Protein AF-K0RUV1-F1 (afdb_monomer)

Foldseek 3Di:
DDDDDDDDPVPPDDDPDDDDDPPDDPPDDDDDDDPDDADPVVGRKDKDKADAQVHPGDDCCVVVRHIDMDMD

InterPro domains:
  IPR004304 Acetamidase/Formamidase [PF03069] (9-72)
  IPR004304 Acetamidase/Formamidase [PTHR31891] (11-72)

Structure (mmCIF, N/CA/C/O backbone):
data_AF-K0RUV1-F1
#
_entry.id   AF-K0RUV1-F1
#
loop_
_atom_site.group_PDB
_atom_site.id
_atom_site.type_symbol
_atom_site.label_atom_id
_atom_site.label_alt_id
_atom_site.label_comp_id
_atom_site.label_asym_id
_atom_site.label_entity_id
_atom_site.label_seq_id
_atom_site.pdbx_PDB_ins_code
_atom_site.Cartn_x
_atom_site.Cartn_y
_atom_site.Cartn_z
_atom_site.occupancy
_atom_site.B_iso_or_equiv
_atom_site.auth_seq_id
_atom_site.auth_comp_id
_atom_site.auth_asym_id
_atom_site.auth_atom_id
_atom_site.pdbx_PDB_model_num
ATOM 1 N N . MET A 1 1 ? 21.532 6.281 -8.446 1.00 39.59 1 MET A N 1
ATOM 2 C CA . MET A 1 1 ? 20.819 5.162 -7.787 1.00 39.59 1 MET A CA 1
ATOM 3 C C . MET A 1 1 ? 20.849 3.943 -8.699 1.00 39.59 1 MET A C 1
ATOM 5 O O . MET A 1 1 ? 20.067 3.850 -9.644 1.00 39.59 1 MET A O 1
ATOM 9 N N . PHE A 1 2 ? 21.856 3.106 -8.469 1.00 31.31 2 PHE A N 1
ATOM 10 C CA . PHE A 1 2 ? 22.224 1.942 -9.266 1.00 31.31 2 PHE A CA 1
ATOM 11 C C . PHE A 1 2 ? 21.254 0.789 -8.994 1.00 31.31 2 PHE A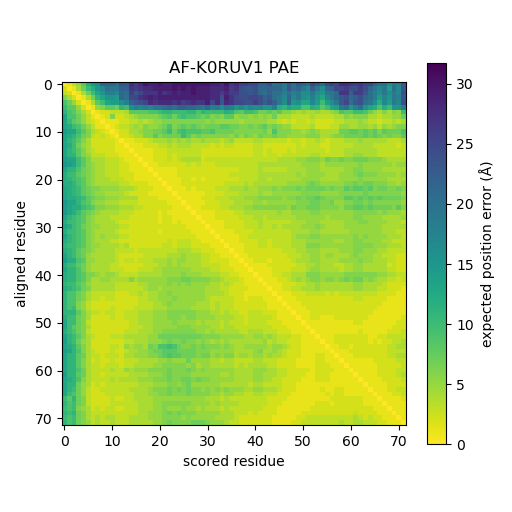 C 1
ATOM 13 O O . PHE A 1 2 ? 20.876 0.558 -7.850 1.00 31.31 2 PHE A O 1
ATOM 20 N N . VAL A 1 3 ? 20.825 0.086 -10.040 1.00 39.22 3 VAL A N 1
ATOM 21 C CA . VAL A 1 3 ? 20.140 -1.201 -9.892 1.00 39.22 3 VAL A CA 1
ATOM 22 C C . VAL A 1 3 ? 21.251 -2.238 -9.776 1.00 39.22 3 VAL A C 1
ATOM 24 O O . VAL A 1 3 ? 21.878 -2.582 -10.772 1.00 39.22 3 VAL A O 1
ATOM 27 N N . HIS A 1 4 ? 21.570 -2.655 -8.558 1.00 39.56 4 HIS A N 1
ATOM 28 C CA . HIS A 1 4 ? 22.381 -3.841 -8.318 1.00 39.56 4 HIS A CA 1
ATOM 29 C C . HIS A 1 4 ? 21.610 -4.748 -7.359 1.00 39.56 4 HIS A C 1
ATOM 31 O O . HIS A 1 4 ? 21.237 -4.314 -6.275 1.00 39.56 4 HIS A O 1
ATOM 37 N N . SER A 1 5 ? 21.403 -5.985 -7.818 1.00 52.66 5 SER A N 1
ATOM 38 C CA . SER A 1 5 ? 21.270 -7.209 -7.017 1.00 52.66 5 SER A CA 1
ATOM 39 C C . SER A 1 5 ? 20.016 -7.370 -6.141 1.00 52.66 5 SER A C 1
ATOM 41 O O . SER A 1 5 ? 19.903 -6.759 -5.091 1.00 52.66 5 SER A O 1
ATOM 43 N N . TYR A 1 6 ? 19.111 -8.256 -6.585 1.00 65.00 6 TYR A N 1
ATOM 44 C CA . TYR A 1 6 ? 18.054 -8.956 -5.827 1.00 65.00 6 TYR A CA 1
ATOM 45 C C . TYR A 1 6 ? 17.437 -8.223 -4.616 1.00 65.00 6 TYR A C 1
ATOM 47 O O . TYR A 1 6 ? 17.956 -8.270 -3.505 1.00 65.00 6 TYR A O 1
ATOM 55 N N . ILE A 1 7 ? 16.243 -7.648 -4.807 1.00 80.31 7 ILE A N 1
ATOM 56 C CA . ILE A 1 7 ? 15.364 -7.278 -3.685 1.00 80.31 7 ILE A CA 1
ATOM 57 C C . ILE A 1 7 ? 14.876 -8.569 -3.019 1.00 80.31 7 ILE A C 1
ATOM 59 O O . ILE A 1 7 ? 14.348 -9.452 -3.701 1.00 80.31 7 ILE A O 1
ATOM 63 N N . TRP A 1 8 ? 15.038 -8.669 -1.698 1.00 86.69 8 TRP A N 1
ATOM 64 C CA . TRP A 1 8 ? 14.493 -9.764 -0.899 1.00 86.69 8 TRP A CA 1
ATOM 65 C C . TRP A 1 8 ? 13.049 -9.443 -0.503 1.00 86.69 8 TRP A C 1
ATOM 67 O O . TRP A 1 8 ? 12.799 -8.535 0.283 1.00 86.69 8 TRP A O 1
ATOM 77 N N . LEU A 1 9 ? 12.086 -10.175 -1.066 1.00 89.56 9 LEU A N 1
ATOM 78 C CA . LEU A 1 9 ? 10.661 -9.841 -0.932 1.00 89.56 9 LEU A CA 1
ATOM 79 C C . LEU A 1 9 ? 10.120 -9.989 0.495 1.00 89.56 9 LEU A C 1
ATOM 81 O O . LEU A 1 9 ? 9.127 -9.362 0.844 1.00 89.56 9 LEU A O 1
ATOM 85 N N . ALA A 1 10 ? 10.765 -10.802 1.328 1.00 91.00 10 ALA A N 1
ATOM 86 C CA . ALA A 1 10 ? 10.269 -11.093 2.667 1.00 91.00 10 ALA A CA 1
ATOM 87 C C . ALA A 1 10 ? 10.573 -9.996 3.709 1.00 91.00 10 ALA A C 1
ATOM 89 O O . ALA A 1 10 ? 10.032 -10.057 4.807 1.00 91.00 10 ALA A O 1
ATOM 90 N N . CYS A 1 11 ? 11.389 -8.982 3.387 1.00 89.06 11 CYS A N 1
ATOM 91 C CA . CYS A 1 11 ? 11.567 -7.795 4.238 1.00 89.06 11 CYS A CA 1
ATOM 92 C C . CYS A 1 11 ? 10.742 -6.606 3.749 1.00 89.06 11 CYS A C 1
ATOM 94 O O . CYS A 1 11 ? 10.896 -5.500 4.264 1.00 89.06 11 CYS A O 1
ATOM 96 N N . CYS A 1 12 ? 9.933 -6.785 2.704 1.00 84.88 12 CYS A N 1
ATOM 97 C CA . CYS A 1 12 ? 9.086 -5.715 2.215 1.00 84.88 12 CYS A CA 1
ATOM 98 C C . CYS A 1 12 ? 7.989 -5.382 3.245 1.00 84.88 12 CYS A C 1
ATOM 100 O O . CYS A 1 12 ? 7.718 -6.148 4.163 1.00 84.88 12 CYS A O 1
ATOM 102 N N . GLN A 1 13 ? 7.369 -4.209 3.073 1.00 91.38 13 GLN A N 1
ATOM 103 C CA . GLN A 1 13 ? 6.315 -3.674 3.945 1.00 91.38 13 GLN A CA 1
ATOM 104 C C . GLN A 1 13 ? 6.778 -3.334 5.375 1.00 91.38 13 GLN A C 1
ATOM 106 O O . GLN A 1 13 ? 6.301 -3.890 6.362 1.00 91.38 13 GLN A O 1
ATOM 111 N N . TYR A 1 14 ? 7.661 -2.340 5.495 1.00 94.19 14 TYR A N 1
ATOM 112 C CA . TYR A 1 14 ? 7.912 -1.684 6.779 1.00 94.19 14 TYR A CA 1
ATOM 113 C C . TYR A 1 14 ? 6.691 -0.852 7.184 1.00 94.19 14 TYR A C 1
ATOM 115 O O . TYR A 1 14 ? 6.344 0.116 6.508 1.00 94.19 14 TYR A O 1
ATOM 123 N N . LEU A 1 15 ? 6.037 -1.241 8.278 1.00 96.38 15 LEU A N 1
ATOM 124 C CA . LEU A 1 15 ? 4.875 -0.546 8.828 1.00 96.38 15 LEU A CA 1
ATOM 125 C C . LEU A 1 15 ? 5.297 0.335 10.006 1.00 96.38 15 LEU A C 1
ATOM 127 O O . LEU A 1 15 ? 6.042 -0.105 10.880 1.00 96.38 15 LEU A O 1
ATOM 131 N N . SER A 1 16 ? 4.793 1.566 10.056 1.00 96.31 16 SER A N 1
ATOM 132 C CA . SER A 1 16 ? 4.926 2.428 11.233 1.00 96.31 16 SER A CA 1
ATOM 133 C C . SER A 1 16 ? 3.918 2.010 12.304 1.00 96.31 16 SER A C 1
ATOM 135 O O . SER A 1 16 ? 2.722 1.922 12.031 1.00 96.31 16 SER A O 1
ATOM 137 N N . GLY A 1 17 ? 4.399 1.761 13.522 1.00 96.50 17 GLY A N 1
ATOM 138 C CA . GLY A 1 17 ? 3.595 1.269 14.642 1.00 96.50 17 GLY A CA 1
ATOM 139 C C . GLY A 1 17 ? 4.250 0.073 15.346 1.00 96.50 17 GLY A C 1
ATOM 140 O O . GLY A 1 17 ? 5.445 -0.163 15.150 1.00 96.50 17 GLY A O 1
ATOM 141 N N . PRO A 1 18 ? 3.489 -0.689 16.155 1.00 96.88 18 PRO A N 1
ATOM 142 C CA . PRO A 1 18 ? 2.050 -0.546 16.416 1.00 96.88 18 PRO A CA 1
ATOM 143 C C . PRO A 1 18 ? 1.702 0.732 17.195 1.00 96.88 18 PRO A C 1
ATOM 145 O O . PRO A 1 18 ? 2.534 1.267 17.922 1.00 96.88 18 PRO A O 1
ATOM 148 N N . ILE A 1 19 ? 0.467 1.213 17.037 1.00 97.38 19 ILE A N 1
ATOM 149 C CA . ILE A 1 19 ? -0.083 2.341 17.804 1.00 97.38 19 ILE A CA 1
ATOM 150 C C . ILE A 1 19 ? -1.145 1.786 18.750 1.00 97.38 19 ILE A C 1
ATOM 152 O O . ILE A 1 19 ? -2.089 1.132 18.305 1.00 97.38 19 ILE A O 1
ATOM 156 N N . GLU A 1 20 ? -0.982 2.033 20.046 1.00 96.81 20 GLU A N 1
ATOM 157 C CA . GLU A 1 20 ? -1.965 1.658 21.060 1.00 96.81 20 GLU A CA 1
ATOM 158 C C . GLU A 1 20 ? -3.135 2.650 21.080 1.00 96.81 20 GLU A C 1
ATOM 160 O O . GLU A 1 20 ? -2.940 3.864 21.002 1.00 96.81 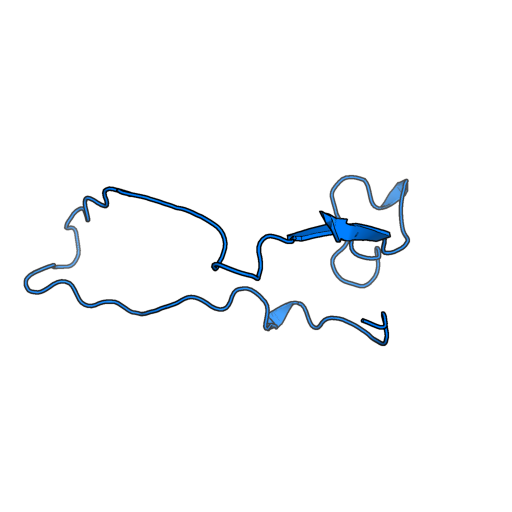20 GLU A O 1
ATOM 165 N N . VAL A 1 21 ? -4.353 2.120 21.205 1.00 97.69 21 VAL A N 1
ATOM 166 C CA . VAL A 1 21 ? -5.575 2.905 21.406 1.00 97.69 21 VAL A CA 1
ATOM 167 C C . VAL A 1 21 ? -6.122 2.562 22.785 1.00 97.69 21 VAL A C 1
ATOM 169 O O . VAL A 1 21 ? -6.655 1.470 22.992 1.00 97.69 21 VAL A O 1
ATOM 172 N N . GLU A 1 22 ? -5.959 3.484 23.734 1.00 98.00 22 GLU A N 1
ATOM 173 C CA . GLU A 1 22 ? -6.367 3.283 25.125 1.00 98.00 22 GLU A CA 1
ATOM 174 C C . GLU A 1 22 ? -7.853 2.897 25.217 1.00 98.00 22 GLU A C 1
ATOM 176 O O . GLU A 1 22 ? -8.728 3.541 24.638 1.00 98.00 22 GLU A O 1
ATOM 181 N N . GLY A 1 23 ? -8.137 1.820 25.951 1.00 97.31 23 GLY A N 1
ATOM 182 C CA . GLY A 1 23 ? -9.497 1.338 26.192 1.00 97.31 23 GLY A CA 1
ATOM 183 C C . GLY A 1 23 ? -10.100 0.469 25.084 1.00 97.31 23 GLY A C 1
ATOM 184 O O . GLY A 1 23 ? -11.156 -0.117 25.330 1.00 97.31 23 GLY A O 1
ATOM 185 N N . ALA A 1 24 ? -9.444 0.327 23.925 1.00 97.88 24 ALA A N 1
ATOM 186 C CA . ALA A 1 24 ? -9.879 -0.587 22.869 1.00 97.88 24 ALA A CA 1
ATOM 187 C C . ALA A 1 24 ? -9.768 -2.055 23.318 1.00 97.88 24 ALA A C 1
ATOM 189 O O . ALA A 1 24 ? -8.779 -2.467 23.932 1.00 97.88 24 ALA A O 1
ATOM 190 N N . LYS A 1 25 ? -10.784 -2.863 23.006 1.00 97.75 25 LYS A N 1
ATOM 191 C CA . LYS A 1 25 ? -10.874 -4.281 23.381 1.00 97.75 25 LYS A CA 1
ATOM 192 C C . LYS A 1 25 ? -11.116 -5.165 22.161 1.00 97.75 25 LYS A C 1
ATOM 194 O O . LYS A 1 25 ? -11.521 -4.717 21.091 1.00 97.75 25 LYS A O 1
ATOM 199 N N . ALA A 1 26 ? -10.877 -6.465 22.330 1.00 97.88 26 ALA A N 1
ATOM 200 C CA . ALA A 1 26 ? -11.189 -7.448 21.299 1.00 97.88 26 ALA A CA 1
ATOM 201 C C . ALA A 1 26 ? -12.690 -7.412 20.952 1.00 97.88 26 ALA A C 1
ATOM 203 O O . ALA A 1 26 ? -13.533 -7.563 21.834 1.00 97.88 26 ALA A O 1
ATOM 204 N N . GLY A 1 27 ? -13.002 -7.237 19.665 1.00 97.88 27 GLY A N 1
ATOM 205 C CA . GLY A 1 27 ? -14.373 -7.118 19.157 1.00 97.88 27 GLY A CA 1
ATOM 206 C C . GLY A 1 27 ? -14.832 -5.683 18.881 1.00 97.88 27 GLY A C 1
ATOM 207 O O . GLY A 1 27 ? -15.851 -5.513 18.213 1.00 97.88 27 GLY A O 1
ATOM 208 N N . ASP A 1 28 ? -14.085 -4.667 19.323 1.00 98.38 28 ASP A N 1
ATOM 209 C CA . ASP A 1 28 ? -14.384 -3.272 18.994 1.00 98.38 28 ASP A CA 1
ATOM 210 C C . ASP A 1 28 ? -14.071 -2.952 17.523 1.00 98.38 28 ASP A C 1
ATOM 212 O O . ASP A 1 28 ? -13.220 -3.575 16.882 1.00 98.38 28 ASP A O 1
ATOM 216 N N . LEU A 1 29 ? -14.742 -1.928 16.992 1.00 98.00 29 LEU A N 1
ATOM 217 C CA . LEU A 1 29 ? -14.427 -1.344 15.690 1.00 98.00 29 LEU A CA 1
ATOM 218 C C . LEU A 1 29 ? -13.520 -0.129 15.879 1.00 98.00 29 LEU A C 1
ATOM 220 O O . LEU A 1 29 ? -13.897 0.834 16.547 1.00 98.00 29 LEU A O 1
ATOM 224 N N . LEU A 1 30 ? -12.356 -0.133 15.229 1.00 97.56 30 LEU A N 1
ATOM 225 C CA . LEU A 1 30 ? -11.505 1.050 15.163 1.00 97.56 30 LEU A CA 1
ATOM 226 C C . LEU A 1 30 ? -11.949 1.941 13.997 1.00 97.56 30 LEU A C 1
ATOM 228 O O . LEU A 1 30 ? -11.726 1.615 12.831 1.00 97.56 30 LEU A O 1
ATOM 232 N N . LYS A 1 31 ? -12.567 3.084 14.304 1.00 97.19 31 LYS A N 1
ATOM 233 C CA . LYS A 1 31 ? -12.833 4.124 13.304 1.00 97.19 31 LYS A CA 1
ATOM 234 C C . LYS A 1 31 ? -11.543 4.906 13.050 1.00 97.19 31 LYS A C 1
ATOM 236 O O . LYS A 1 31 ? -11.099 5.649 13.919 1.00 97.19 31 LYS A O 1
ATOM 241 N N . VAL A 1 32 ? -10.982 4.771 11.852 1.00 97.69 32 VAL A N 1
ATOM 242 C CA . VAL A 1 32 ? -9.824 5.554 11.398 1.00 97.69 32 VAL A CA 1
ATOM 243 C C . VAL A 1 32 ? -10.290 6.572 10.366 1.00 97.69 32 VAL A C 1
ATOM 245 O O . VAL A 1 32 ? -10.949 6.214 9.392 1.00 97.69 32 VAL A O 1
ATOM 248 N N . GLU A 1 33 ? -9.946 7.837 10.580 1.00 98.06 33 GLU A N 1
ATOM 249 C CA . GLU A 1 33 ? -10.168 8.912 9.617 1.00 98.06 33 GLU A CA 1
ATOM 250 C C . GLU A 1 33 ? -8.816 9.400 9.095 1.00 98.06 33 GLU A C 1
ATOM 252 O O . GLU A 1 33 ? -7.974 9.872 9.859 1.00 98.06 33 GLU A O 1
ATOM 257 N N . PHE A 1 34 ? -8.588 9.261 7.789 1.00 97.50 34 PHE A N 1
ATOM 258 C CA . PHE A 1 34 ? -7.375 9.755 7.144 1.00 97.50 34 PHE A CA 1
ATOM 259 C C . PHE A 1 34 ? -7.549 11.237 6.813 1.00 97.50 34 PHE A C 1
ATOM 261 O O . PHE A 1 34 ? -8.152 11.584 5.801 1.00 97.50 34 PHE A O 1
ATOM 268 N N . LEU A 1 35 ? -7.036 12.108 7.686 1.00 98.12 35 LEU A N 1
ATOM 269 C CA . LEU A 1 35 ? -7.189 13.561 7.546 1.00 98.12 35 LEU A CA 1
ATOM 270 C C . LEU A 1 35 ? -6.319 14.157 6.429 1.00 98.12 35 LEU A C 1
ATOM 272 O O . LEU A 1 35 ? -6.691 15.165 5.836 1.00 98.12 35 LEU A O 1
ATOM 276 N N . ASN A 1 36 ? -5.154 13.561 6.163 1.00 97.00 36 ASN A N 1
ATOM 277 C CA . ASN A 1 36 ? -4.238 13.979 5.106 1.00 97.00 36 ASN A CA 1
ATOM 278 C C . ASN A 1 36 ? -3.313 12.820 4.697 1.00 97.00 36 ASN A C 1
ATOM 280 O O . ASN A 1 36 ? -3.085 11.898 5.484 1.00 97.00 36 ASN A O 1
ATOM 284 N N . LEU A 1 37 ? -2.765 12.885 3.484 1.00 96.75 37 LEU A N 1
ATOM 285 C CA . LEU A 1 37 ? -1.765 11.955 2.967 1.00 96.75 37 LEU A CA 1
ATOM 286 C C . LEU A 1 37 ? -0.914 12.651 1.899 1.00 96.75 37 LEU A C 1
ATOM 288 O O . LEU A 1 37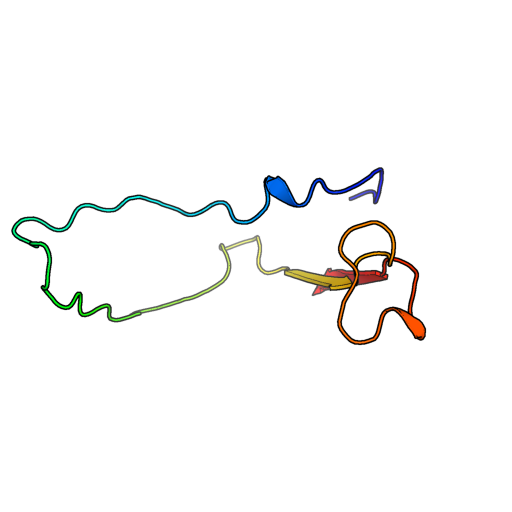 ? -1.445 13.367 1.053 1.00 96.75 37 LEU A O 1
ATOM 292 N N . GLY A 1 38 ? 0.390 12.391 1.898 1.00 96.50 38 GLY A N 1
ATOM 293 C CA . GLY A 1 38 ? 1.303 12.903 0.883 1.00 96.50 38 GLY A CA 1
ATOM 294 C C . GLY A 1 38 ? 2.675 12.228 0.938 1.00 96.50 38 GLY A C 1
ATOM 295 O O . GLY A 1 38 ? 2.930 11.446 1.861 1.00 96.50 38 GLY A O 1
ATOM 296 N N . PRO A 1 39 ? 3.540 12.496 -0.055 1.00 96.75 39 PRO A N 1
ATOM 297 C CA . PRO 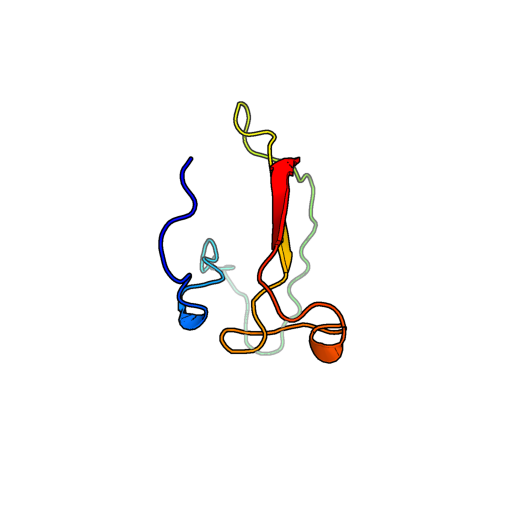A 1 39 ? 4.960 12.171 0.034 1.00 96.75 39 PRO A CA 1
ATOM 298 C C . PRO A 1 39 ? 5.636 12.983 1.148 1.00 96.75 39 PRO A C 1
ATOM 300 O O . PRO A 1 39 ? 5.047 13.904 1.712 1.00 96.75 39 PRO A O 1
ATOM 303 N N . LEU A 1 40 ? 6.882 12.636 1.460 1.00 95.69 40 LEU A N 1
ATOM 304 C CA . LEU A 1 40 ? 7.715 13.452 2.339 1.00 95.69 40 LEU A CA 1
ATOM 305 C C . LEU A 1 40 ? 8.196 14.694 1.57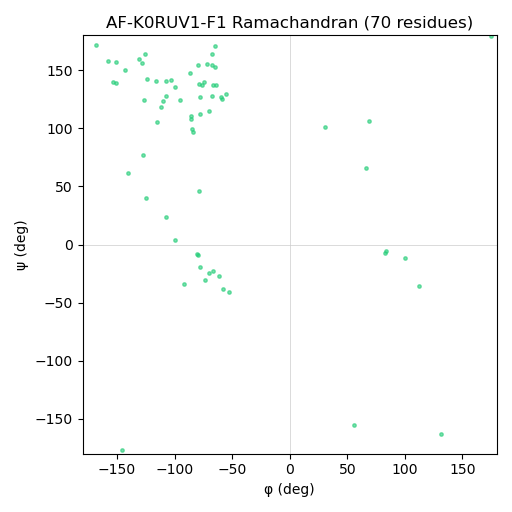6 1.00 95.69 40 LEU A C 1
ATOM 307 O O . LEU A 1 40 ? 8.568 14.588 0.407 1.00 95.69 40 LEU A O 1
ATOM 311 N N . ASP A 1 41 ? 8.217 15.845 2.247 1.00 96.38 41 ASP A N 1
ATOM 312 C CA . ASP A 1 41 ? 8.713 17.094 1.664 1.00 96.38 41 ASP A CA 1
ATOM 313 C C . ASP A 1 41 ? 10.186 16.944 1.237 1.00 96.38 41 ASP A C 1
ATOM 315 O O . ASP A 1 41 ? 11.042 16.549 2.034 1.00 96.38 41 ASP A O 1
ATOM 319 N N . GLY A 1 42 ? 10.488 17.270 -0.020 1.00 96.62 42 GLY A N 1
ATOM 320 C CA . GLY A 1 42 ? 11.804 17.086 -0.641 1.00 96.62 42 GLY A CA 1
ATOM 321 C C . GLY A 1 42 ? 12.075 15.679 -1.193 1.00 96.62 42 GLY A C 1
ATOM 322 O O . GLY A 1 42 ? 13.105 15.478 -1.840 1.00 96.62 42 GLY A O 1
ATOM 323 N N . ASP A 1 43 ? 11.165 14.727 -0.973 1.00 96.62 43 ASP A N 1
ATOM 324 C CA . ASP A 1 43 ? 11.210 13.342 -1.451 1.00 96.62 43 ASP A CA 1
ATOM 325 C C . ASP A 1 43 ? 9.933 12.989 -2.248 1.00 96.62 43 ASP A C 1
ATOM 327 O O . ASP A 1 43 ? 9.382 11.890 -2.156 1.00 96.62 43 ASP A O 1
ATOM 331 N N . GLU A 1 44 ? 9.450 13.918 -3.077 1.00 97.44 44 GLU A N 1
ATOM 332 C CA . GLU A 1 44 ? 8.238 13.772 -3.895 1.00 97.44 44 GLU A CA 1
ATOM 333 C C . GLU A 1 44 ? 8.457 12.929 -5.163 1.00 97.44 44 GLU A C 1
ATOM 335 O O . GLU A 1 44 ? 8.025 13.287 -6.258 1.00 97.44 44 GLU A O 1
ATOM 340 N N . TRP A 1 45 ? 9.131 11.790 -5.019 1.00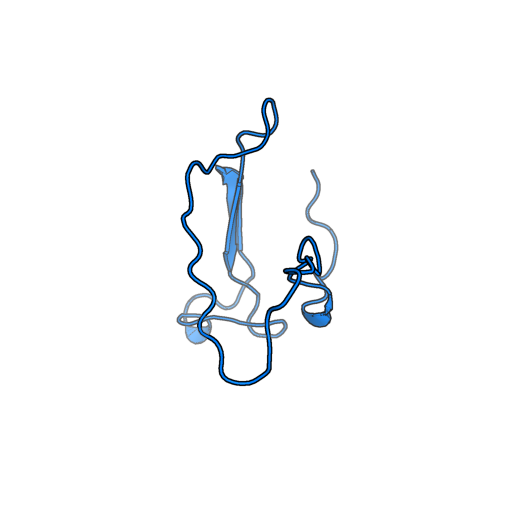 96.31 45 TRP A N 1
ATOM 341 C CA . TRP A 1 45 ? 9.407 10.846 -6.096 1.00 96.31 45 TRP A CA 1
ATOM 342 C C . TRP A 1 45 ? 8.990 9.427 -5.708 1.00 96.31 45 TRP A C 1
ATOM 344 O O . TRP A 1 45 ? 8.907 9.053 -4.538 1.00 96.31 45 TRP A O 1
ATOM 354 N N . GLY A 1 46 ? 8.728 8.600 -6.714 1.00 96.38 46 GLY A N 1
ATOM 355 C CA . GLY A 1 46 ? 8.283 7.225 -6.527 1.00 96.38 46 GLY A CA 1
ATOM 356 C C . GLY A 1 46 ? 8.819 6.285 -7.593 1.00 96.38 46 GLY A C 1
ATOM 357 O O . GLY A 1 46 ? 9.597 6.651 -8.478 1.00 96.38 46 GLY A O 1
ATOM 358 N N . PHE A 1 47 ? 8.405 5.023 -7.526 1.00 96.12 47 PHE A N 1
ATOM 359 C CA . PHE A 1 47 ? 8.701 4.072 -8.588 1.00 96.12 47 PHE A CA 1
ATOM 360 C C . PHE A 1 47 ? 7.546 3.110 -8.823 1.00 96.12 47 PHE A C 1
ATOM 362 O O . PHE A 1 47 ? 6.817 2.726 -7.914 1.00 96.12 47 PHE A O 1
ATOM 369 N N . THR A 1 48 ? 7.439 2.670 -10.067 1.00 96.25 48 THR A N 1
ATOM 370 C CA . THR A 1 48 ? 6.683 1.479 -10.441 1.00 96.25 48 THR A CA 1
ATOM 371 C C . THR A 1 48 ? 7.670 0.475 -11.002 1.00 96.25 48 THR A C 1
ATOM 373 O O . THR A 1 48 ? 8.602 0.845 -11.716 1.00 96.25 48 THR A O 1
ATOM 376 N N . GLY A 1 49 ? 7.493 -0.799 -10.688 1.00 93.50 49 GLY A N 1
ATOM 377 C CA . GLY A 1 49 ? 8.306 -1.853 -11.267 1.00 93.50 49 GLY A CA 1
ATOM 378 C C . GLY A 1 49 ? 7.542 -3.157 -11.359 1.00 93.50 49 GLY A C 1
ATOM 379 O O . GLY A 1 49 ? 6.574 -3.375 -10.633 1.00 93.50 49 GLY A O 1
ATOM 380 N N . THR A 1 50 ? 7.997 -4.014 -12.261 1.00 95.00 50 THR A N 1
ATOM 381 C CA . THR A 1 50 ? 7.580 -5.413 -12.324 1.00 95.00 50 THR A CA 1
ATOM 382 C C . THR A 1 50 ? 8.730 -6.274 -11.838 1.00 95.00 50 THR A C 1
ATOM 384 O O . THR A 1 50 ? 9.895 -5.994 -12.137 1.00 95.00 50 THR A O 1
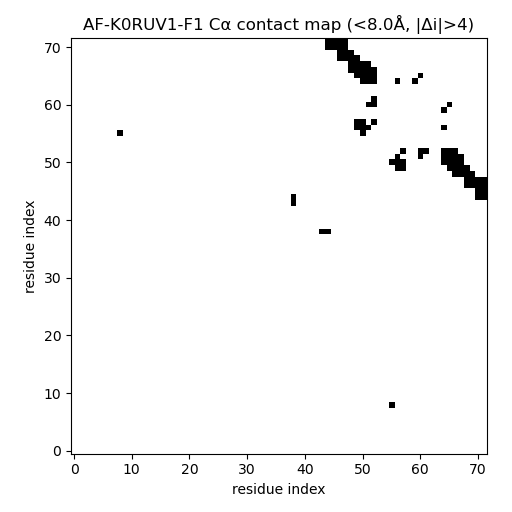ATOM 387 N N . PHE A 1 51 ? 8.421 -7.319 -11.079 1.00 95.19 51 PHE A N 1
ATOM 388 C CA . PHE A 1 51 ? 9.426 -8.288 -10.672 1.00 95.19 51 PHE A CA 1
ATOM 389 C C . PHE A 1 51 ? 9.718 -9.282 -11.798 1.00 95.19 51 PHE A C 1
ATOM 391 O O . PHE A 1 51 ? 8.876 -9.530 -12.662 1.00 95.19 51 PHE A O 1
ATOM 398 N N . ALA A 1 52 ? 10.921 -9.856 -11.776 1.00 95.12 52 ALA A N 1
ATOM 399 C CA . ALA A 1 52 ? 11.251 -10.972 -12.652 1.00 95.12 52 ALA A CA 1
ATOM 400 C C . ALA A 1 52 ? 10.400 -12.198 -12.291 1.00 95.12 52 ALA A C 1
ATOM 402 O O . ALA A 1 52 ? 10.020 -12.370 -11.126 1.00 95.12 52 ALA A O 1
ATOM 403 N N . LYS A 1 53 ? 10.143 -13.070 -13.271 1.00 95.62 53 LYS A N 1
ATOM 404 C CA . LYS A 1 53 ? 9.366 -14.305 -13.088 1.00 95.62 53 LYS A CA 1
ATOM 405 C C . LYS A 1 53 ? 9.887 -15.161 -11.936 1.00 95.62 53 LYS A C 1
ATOM 407 O O . LYS A 1 53 ? 9.104 -15.678 -11.146 1.00 95.62 53 LYS A O 1
ATOM 412 N N . GLU A 1 54 ? 11.204 -15.263 -11.815 1.00 95.38 54 GLU A N 1
ATOM 413 C CA . GLU A 1 54 ? 11.897 -16.102 -10.840 1.00 95.38 54 GLU A CA 1
ATOM 414 C C . GLU A 1 54 ? 11.977 -15.465 -9.442 1.00 95.38 54 GLU A C 1
ATOM 416 O O . GLU A 1 54 ? 12.404 -16.123 -8.497 1.00 95.38 54 GLU A O 1
ATOM 421 N N . ASN A 1 55 ? 11.585 -14.194 -9.286 1.00 92.31 55 ASN A N 1
ATOM 422 C CA . ASN A 1 55 ? 11.711 -13.452 -8.029 1.00 92.31 55 ASN A CA 1
ATOM 423 C C . ASN A 1 55 ? 10.486 -12.565 -7.759 1.00 92.31 55 ASN A C 1
ATOM 425 O O . ASN A 1 55 ? 10.604 -11.344 -7.689 1.00 92.31 55 ASN A O 1
ATOM 429 N N . GLY A 1 56 ? 9.312 -13.188 -7.629 1.00 93.62 56 GLY A N 1
ATOM 430 C CA . GLY A 1 56 ? 8.047 -12.542 -7.249 1.00 93.62 56 GLY A CA 1
ATOM 431 C C . GLY A 1 56 ? 7.006 -12.495 -8.363 1.00 93.62 56 GLY A C 1
ATOM 432 O O . GLY A 1 56 ? 5.822 -12.669 -8.086 1.00 93.62 56 GLY A O 1
ATOM 433 N N . GLY A 1 57 ? 7.438 -12.324 -9.615 1.00 94.69 57 GLY A N 1
ATOM 434 C CA . GLY A 1 57 ? 6.548 -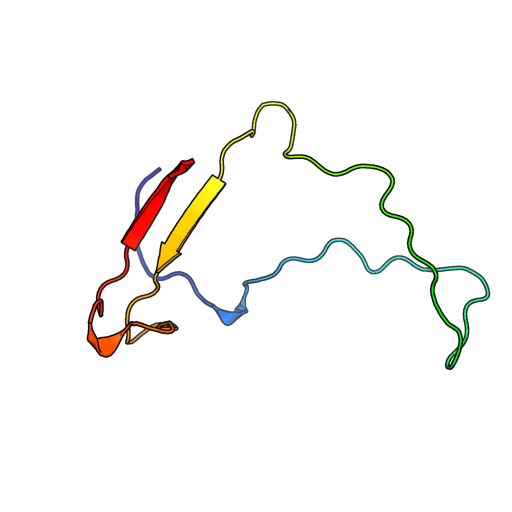12.244 -10.771 1.00 94.69 57 GLY A CA 1
ATOM 435 C C . GLY A 1 57 ? 5.474 -11.152 -10.660 1.00 94.69 57 GLY A C 1
ATOM 436 O O . GLY A 1 57 ? 5.629 -10.134 -9.983 1.00 94.69 57 GLY A O 1
ATOM 437 N N . GLY A 1 58 ? 4.377 -11.353 -11.379 1.00 94.44 58 GLY A N 1
ATOM 438 C CA . GLY A 1 58 ? 3.258 -10.431 -11.486 1.00 94.44 58 GLY A CA 1
ATOM 439 C C . GLY A 1 58 ? 2.237 -10.929 -12.505 1.00 94.44 58 GLY A C 1
ATOM 440 O O . GLY A 1 58 ? 2.418 -11.968 -13.138 1.00 94.44 58 GLY A O 1
ATOM 441 N N . PHE A 1 59 ? 1.152 -10.176 -12.679 1.00 97.69 59 PHE A N 1
ATOM 442 C CA . PHE A 1 59 ? 0.007 -10.620 -13.480 1.00 97.69 59 PHE A CA 1
ATOM 443 C C . PHE A 1 59 ? 0.35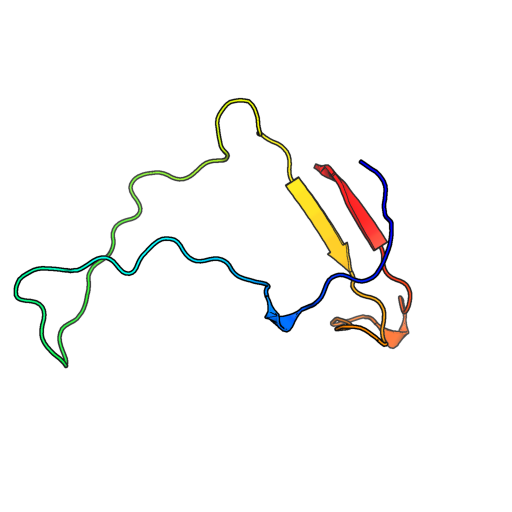3 -10.976 -14.941 1.00 97.69 59 PHE A C 1
ATOM 445 O O . PHE A 1 59 ? -0.166 -11.951 -15.469 1.00 97.69 59 PHE A O 1
ATOM 452 N N . LEU A 1 60 ? 1.254 -10.224 -15.590 1.00 97.44 60 LEU A N 1
ATOM 453 C CA . LEU A 1 60 ? 1.636 -10.416 -17.002 1.00 97.44 60 LEU A CA 1
ATOM 454 C C . LEU A 1 60 ? 3.037 -11.018 -17.181 1.00 97.44 60 LEU A C 1
ATOM 456 O O . LEU A 1 60 ? 3.674 -10.828 -18.217 1.00 97.44 60 LEU A O 1
ATOM 460 N N . THR A 1 61 ? 3.547 -11.725 -16.177 1.00 97.12 61 THR A N 1
ATOM 461 C CA . THR A 1 61 ? 4.932 -12.212 -16.161 1.00 97.12 61 THR A CA 1
ATOM 462 C C . THR A 1 61 ? 5.277 -13.175 -17.301 1.00 97.12 61 THR A C 1
ATOM 464 O O . THR A 1 61 ? 6.429 -13.211 -17.723 1.00 97.12 61 THR A O 1
ATOM 467 N N . ASP A 1 62 ? 4.314 -13.910 -17.858 1.00 97.56 62 ASP A N 1
ATOM 468 C CA . ASP A 1 62 ? 4.578 -14.770 -19.022 1.00 97.56 62 ASP A CA 1
ATOM 469 C C . ASP A 1 62 ? 4.838 -13.974 -20.311 1.00 97.56 62 ASP A C 1
ATOM 471 O O . ASP A 1 62 ? 5.537 -14.453 -21.202 1.00 97.56 62 ASP A O 1
ATOM 475 N N . HIS A 1 63 ? 4.327 -12.742 -20.395 1.00 97.75 63 HIS A N 1
ATOM 476 C CA . HIS A 1 63 ? 4.592 -11.822 -21.502 1.00 97.75 63 HIS A CA 1
ATOM 477 C C . HIS A 1 63 ? 5.797 -10.913 -21.222 1.00 97.75 63 HIS A C 1
ATOM 479 O O . HIS A 1 63 ? 6.544 -10.576 -22.139 1.00 97.75 63 HIS A O 1
ATOM 485 N N . PHE A 1 64 ? 6.003 -10.537 -19.955 1.00 96.56 64 PHE A N 1
ATOM 486 C CA . PHE A 1 64 ? 7.079 -9.653 -19.500 1.00 96.56 64 PHE A CA 1
ATOM 487 C C . PHE A 1 64 ? 7.865 -10.313 -18.351 1.00 96.56 64 PHE A C 1
ATOM 489 O O . PHE A 1 64 ? 7.660 -9.970 -17.185 1.00 96.56 64 PHE A O 1
ATOM 496 N N . PRO A 1 65 ? 8.756 -11.278 -18.652 1.00 96.38 65 PRO A N 1
ATOM 497 C CA . PRO A 1 65 ? 9.401 -12.101 -17.625 1.00 96.38 65 PRO A CA 1
ATOM 498 C C . PRO A 1 65 ? 10.545 -11.392 -16.894 1.00 96.38 65 PRO A C 1
ATOM 500 O O . PRO A 1 65 ? 10.933 -11.808 -15.804 1.00 96.38 65 PRO A O 1
ATOM 503 N N . CYS A 1 66 ? 11.092 -10.325 -17.478 1.00 96.06 66 CYS A N 1
ATOM 504 C CA . CYS A 1 66 ? 12.209 -9.578 -16.912 1.00 96.06 66 CYS A CA 1
ATOM 505 C C . CYS A 1 66 ? 11.728 -8.489 -15.946 1.00 96.06 66 CYS A C 1
ATOM 507 O O . CYS A 1 66 ? 10.694 -7.856 -16.161 1.00 96.06 66 CYS A O 1
ATOM 509 N N . ALA A 1 67 ? 12.530 -8.214 -14.916 1.00 95.81 67 ALA A N 1
ATOM 510 C CA . ALA A 1 67 ? 12.264 -7.096 -14.021 1.00 95.81 67 ALA A CA 1
ATOM 511 C C . ALA A 1 67 ? 12.356 -5.753 -14.766 1.00 95.81 67 ALA A C 1
ATOM 513 O O . ALA A 1 67 ? 13.293 -5.523 -15.536 1.00 95.81 67 ALA A O 1
ATOM 514 N N . THR A 1 68 ? 11.419 -4.844 -14.497 1.00 94.69 68 THR A N 1
ATOM 515 C CA . THR A 1 68 ? 11.394 -3.491 -15.077 1.00 94.69 68 THR A CA 1
ATOM 516 C C . THR A 1 68 ? 11.192 -2.434 -13.995 1.00 94.69 68 THR A C 1
ATOM 518 O O . THR A 1 68 ? 10.736 -2.740 -12.892 1.00 94.69 68 THR A O 1
ATOM 521 N N . LYS A 1 69 ? 11.555 -1.178 -14.285 1.00 95.31 69 LYS A N 1
ATOM 522 C CA . LYS A 1 69 ? 11.347 -0.048 -13.372 1.00 95.31 69 LYS A CA 1
ATOM 523 C C . LYS A 1 69 ? 11.168 1.266 -14.125 1.00 95.31 69 LYS A C 1
ATOM 525 O O . LYS A 1 69 ? 11.947 1.572 -15.022 1.00 95.31 69 LYS A O 1
ATOM 530 N N . VAL A 1 70 ? 10.225 2.072 -13.657 1.00 97.06 70 VAL A N 1
ATOM 531 C CA . VAL A 1 70 ? 10.013 3.476 -14.020 1.00 97.06 70 VAL A CA 1
ATOM 532 C C . VAL A 1 70 ? 10.055 4.308 -12.739 1.00 97.06 70 VAL A C 1
ATOM 534 O O . VAL A 1 70 ? 9.615 3.843 -11.687 1.00 97.06 70 VAL A O 1
ATOM 537 N N . ARG A 1 71 ? 10.636 5.509 -12.812 1.00 96.38 71 ARG A N 1
ATOM 538 C CA . ARG A 1 71 ? 10.612 6.491 -11.720 1.00 96.38 71 ARG A CA 1
ATOM 539 C C . ARG A 1 71 ? 9.591 7.568 -12.040 1.00 96.38 71 ARG A C 1
ATOM 541 O O . ARG A 1 71 ? 9.483 7.953 -13.203 1.00 96.38 71 ARG A O 1
ATOM 548 N N . TRP A 1 72 ? 8.900 8.004 -11.003 1.00 95.00 72 TRP A N 1
ATOM 549 C CA . TRP A 1 72 ? 7.958 9.111 -11.021 1.00 95.00 72 TRP A CA 1
ATOM 550 C C . TRP A 1 72 ? 8.565 10.262 -10.243 1.00 95.00 72 TRP A C 1
ATOM 552 O O . TRP A 1 72 ? 9.150 9.960 -9.176 1.00 95.00 72 TRP A O 1
#

pLDDT: mean 91.28, std 14.77, range [31.31, 98.38]

Radius of gyration: 18.31 Å; Cα contacts (8 Å, |Δi|>4): 47; chains: 1; bounding box: 37×33×48 Å

Organism: Thalassiosira oceanica (NCBI:txid159749)

Secondary structure (DSSP, 8-state):
----S---GGG----------TT--TT-----------PPTT----EEEE--TTTT--TTTTT--S-EEEE-

Mean predicted aligned error: 5.27 Å

Solvent-accessible surface area (backbone atoms only — not comparable to full-atom values): 5225 Å² total; per-residue (Å²): 139,80,92,74,80,81,87,66,76,88,73,57,84,86,72,91,67,92,79,88,62,90,91,71,56,95,88,65,82,86,88,80,79,85,88,76,87,79,72,54,93,96,51,80,60,51,74,51,69,47,35,23,52,94,62,83,25,59,98,57,21,92,84,46,44,60,59,46,77,49,77,84

Sequence (72 aa):
MFVHSYIWLACCQYLSGPIEVEGAKAGDLLKVEFLNLGPLDGDEWGFTGTFAKENGGGFLTDHFPCATKVRW